Protein AF-A0A428B962-F1 (afdb_monomer_lite)

pLDDT: mean 77.39, std 10.23, range [59.5, 91.81]

Sequence (35 aa):
MKTFLVKQKFRLGGERFAIKDDRGEIAYQVEGSFF

Radius of gyration: 10.99 Å; chains: 1; bounding box: 26×13×31 Å

Organism: Streptococcus mitis (NCBI:txid28037)

Secondary structure (DSSP, 8-state):
----EE-----TT---EEEE-TTS-EEEEE-----

InterPro domains:
  IPR025659 Tubby-like, C-terminal [SSF54518] (2-35)

Foldseek 3Di:
DFDWDWDWDDDPFWTWTFIAGPVRHGPDIDTGGPD

Structure (mmCIF, N/CA/C/O backbone):
data_AF-A0A428B962-F1
#
_entry.id   AF-A0A428B962-F1
#
loop_
_atom_site.group_PDB
_atom_site.id
_atom_site.type_symbol
_atom_site.label_atom_id
_atom_site.label_alt_id
_atom_site.label_comp_id
_atom_site.label_asym_id
_atom_site.label_entity_id
_atom_site.label_seq_id
_atom_site.pdbx_PDB_ins_code
_atom_site.Cartn_x
_atom_site.Cartn_y
_atom_site.Cartn_z
_atom_site.occupancy
_atom_site.B_iso_or_equiv
_atom_site.auth_seq_id
_atom_site.auth_comp_id
_atom_site.auth_asym_id
_atom_site.auth_atom_id
_atom_site.pdbx_PDB_model_num
ATOM 1 N N . MET A 1 1 ? -6.347 2.105 17.442 1.00 77.12 1 MET A N 1
ATOM 2 C CA . MET A 1 1 ? -5.539 1.509 16.352 1.00 77.12 1 MET A CA 1
ATOM 3 C C . MET A 1 1 ? -6.498 1.066 15.255 1.00 77.12 1 MET A C 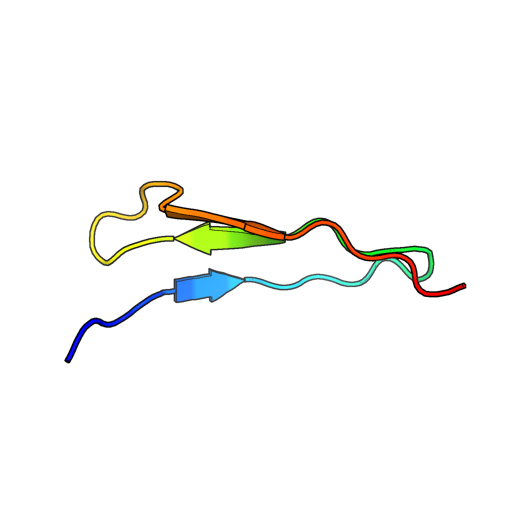1
ATOM 5 O O . MET A 1 1 ? -7.597 0.656 15.607 1.00 77.12 1 MET A O 1
ATOM 9 N N . LYS A 1 2 ? -6.156 1.219 13.970 1.00 80.44 2 LYS A N 1
ATOM 10 C CA . LYS A 1 2 ? -7.052 0.909 12.840 1.00 80.44 2 LYS A CA 1
ATOM 11 C C . LYS A 1 2 ? -6.361 -0.106 11.925 1.00 80.44 2 LYS A C 1
ATOM 13 O O . LYS A 1 2 ? -5.177 0.063 11.643 1.00 80.44 2 LYS A O 1
ATOM 18 N N . THR A 1 3 ? -7.077 -1.149 11.520 1.00 84.69 3 THR A N 1
ATOM 19 C CA . THR A 1 3 ? -6.543 -2.257 10.711 1.00 84.69 3 THR A CA 1
ATOM 20 C C . THR A 1 3 ? -6.964 -2.080 9.258 1.00 84.69 3 THR A C 1
ATOM 22 O O . THR A 1 3 ? -8.085 -1.655 8.993 1.00 84.69 3 THR A O 1
ATOM 25 N N . PHE A 1 4 ? -6.075 -2.415 8.325 1.00 86.25 4 PHE A N 1
ATOM 26 C CA . PHE A 1 4 ? -6.328 -2.329 6.889 1.00 86.25 4 PHE A CA 1
ATOM 27 C C . PHE A 1 4 ? -5.844 -3.593 6.183 1.00 86.25 4 PHE A C 1
ATOM 29 O O . PHE A 1 4 ? -4.837 -4.184 6.575 1.00 86.25 4 PHE A O 1
ATOM 36 N N . LEU A 1 5 ? -6.537 -3.978 5.113 1.00 82.19 5 LEU A N 1
ATOM 37 C CA . LEU A 1 5 ? -6.141 -5.070 4.236 1.00 82.19 5 LEU A CA 1
ATOM 38 C C . LEU A 1 5 ? -5.431 -4.495 3.002 1.00 82.19 5 LEU A C 1
ATOM 40 O O . LEU A 1 5 ? -6.045 -3.830 2.164 1.00 82.19 5 LEU A O 1
ATOM 44 N N . VAL A 1 6 ? -4.131 -4.763 2.874 1.00 81.19 6 VAL A N 1
ATOM 45 C CA . VAL A 1 6 ? -3.323 -4.346 1.718 1.00 81.19 6 VAL A CA 1
ATOM 46 C C . VAL A 1 6 ? -3.141 -5.535 0.780 1.00 81.19 6 VAL A C 1
ATOM 48 O O . VAL A 1 6 ? -2.680 -6.595 1.201 1.00 81.19 6 VAL A O 1
ATOM 51 N N . LYS A 1 7 ? -3.490 -5.371 -0.502 1.00 75.31 7 LYS A N 1
ATOM 52 C CA . LYS A 1 7 ? -3.306 -6.408 -1.530 1.00 75.31 7 LYS A CA 1
ATOM 53 C C . LYS A 1 7 ? -2.510 -5.864 -2.714 1.00 75.31 7 LYS A C 1
ATOM 55 O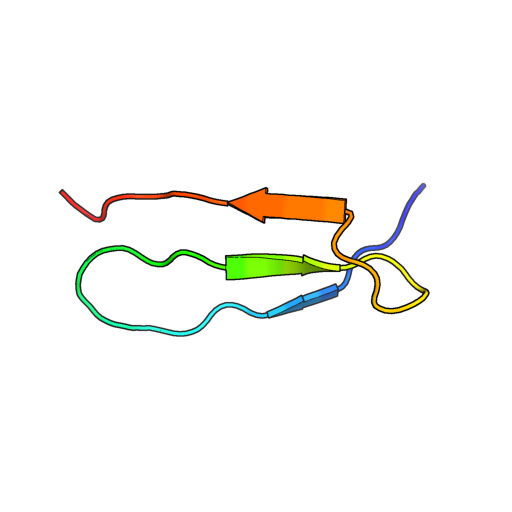 O . LYS A 1 7 ? -3.084 -5.390 -3.692 1.00 75.31 7 LYS A O 1
ATOM 60 N N . GLN A 1 8 ? -1.188 -5.949 -2.608 1.00 71.38 8 GLN A N 1
ATOM 61 C CA . GLN A 1 8 ? -0.249 -5.567 -3.663 1.00 71.38 8 GLN A CA 1
ATOM 62 C C . GLN A 1 8 ? -0.059 -6.700 -4.701 1.00 71.38 8 GLN A C 1
ATOM 64 O O . GLN A 1 8 ? -0.213 -7.879 -4.372 1.00 71.38 8 GLN A O 1
ATOM 69 N N . LYS A 1 9 ? 0.233 -6.341 -5.962 1.00 70.12 9 LYS A N 1
ATOM 70 C CA .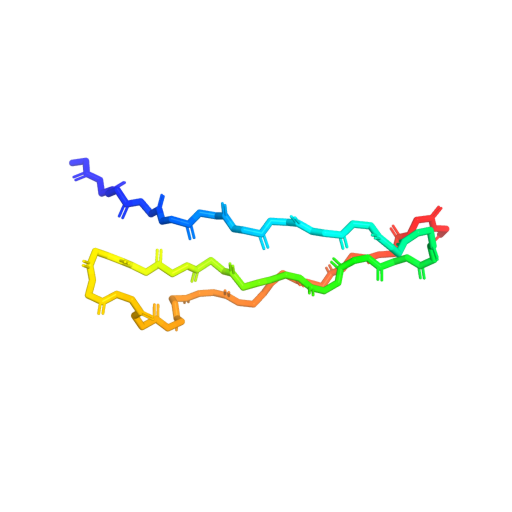 LYS A 1 9 ? 0.504 -7.253 -7.093 1.00 70.12 9 LYS A CA 1
ATOM 71 C C . LYS A 1 9 ? 1.448 -6.599 -8.124 1.00 70.12 9 LYS A C 1
ATOM 73 O O . LYS A 1 9 ? 1.021 -5.683 -8.820 1.00 70.12 9 LYS A O 1
ATOM 78 N N . PHE A 1 10 ? 2.620 -7.177 -8.363 1.00 63.34 10 PHE A N 1
ATOM 79 C CA . PHE A 1 10 ? 3.493 -6.895 -9.522 1.00 63.34 10 PHE A CA 1
ATOM 80 C C . PHE A 1 10 ? 2.953 -7.577 -10.792 1.00 63.34 10 PHE A C 1
ATOM 82 O O . PHE A 1 10 ? 2.417 -8.682 -10.709 1.00 63.34 10 PHE A O 1
ATOM 89 N N . ARG A 1 11 ? 3.063 -7.047 -12.020 1.00 64.75 11 ARG A N 1
ATOM 90 C CA . ARG A 1 11 ? 3.397 -5.698 -12.539 1.00 64.75 11 ARG A CA 1
ATOM 91 C C . ARG A 1 11 ? 4.714 -5.006 -12.127 1.00 64.75 11 ARG A C 1
ATOM 93 O O . ARG A 1 11 ? 4.695 -3.895 -11.608 1.00 64.75 11 ARG A O 1
ATOM 100 N N . LEU A 1 12 ? 5.842 -5.554 -12.593 1.00 61.06 12 LEU A N 1
ATOM 101 C CA . LEU A 1 12 ? 6.952 -4.722 -13.102 1.00 61.06 12 LEU A CA 1
ATOM 102 C C . LEU A 1 12 ? 6.375 -3.549 -13.934 1.00 61.06 12 LEU A C 1
ATOM 104 O O . LEU A 1 12 ? 5.671 -3.799 -14.914 1.00 61.06 12 LEU A O 1
ATOM 108 N N . GLY A 1 13 ? 6.635 -2.293 -13.545 1.00 63.72 13 GLY A N 1
ATOM 109 C CA . GLY A 1 13 ? 6.215 -1.098 -14.306 1.00 63.72 13 GLY A CA 1
ATOM 110 C C . GLY A 1 13 ? 5.361 -0.047 -13.578 1.00 63.72 13 GLY A C 1
ATOM 111 O O . GLY A 1 13 ? 4.847 0.854 -14.239 1.00 63.72 13 GLY A O 1
ATOM 112 N N . GLY A 1 14 ? 5.166 -0.151 -12.259 1.00 64.50 14 GLY A N 1
ATOM 113 C CA . GLY A 1 14 ? 4.466 0.848 -11.428 1.00 64.50 14 GLY A CA 1
ATOM 114 C C . GLY A 1 14 ? 3.139 0.308 -10.898 1.00 64.50 14 GLY A C 1
ATOM 115 O O . GLY A 1 14 ? 2.197 0.089 -11.663 1.00 64.50 14 GLY A O 1
ATOM 116 N N . GLU A 1 15 ? 3.062 0.017 -9.604 1.00 67.44 15 GLU A N 1
ATOM 117 C CA . GLU A 1 15 ? 1.941 -0.731 -9.031 1.00 67.44 15 GLU A CA 1
ATOM 118 C C . GLU A 1 15 ? 0.920 0.179 -8.360 1.00 67.44 15 GLU A C 1
ATOM 120 O O . GLU A 1 15 ? 1.125 0.686 -7.260 1.00 67.44 15 GLU A O 1
ATOM 125 N N . ARG A 1 16 ? -0.238 0.316 -9.007 1.00 73.25 16 ARG A N 1
ATOM 126 C CA . ARG A 1 16 ? -1.432 0.915 -8.412 1.00 73.25 16 ARG A CA 1
ATOM 127 C C . ARG A 1 16 ? -2.171 -0.154 -7.606 1.00 73.25 16 ARG A C 1
ATOM 129 O O . ARG A 1 16 ? -2.793 -1.039 -8.194 1.00 73.25 16 ARG A O 1
ATOM 136 N N . PHE A 1 17 ? -2.117 -0.083 -6.277 1.00 78.44 17 PHE A N 1
ATOM 137 C CA . PHE A 1 17 ? -2.860 -0.988 -5.392 1.00 78.44 17 PHE A CA 1
ATOM 138 C C . PHE A 1 17 ? -3.848 -0.233 -4.495 1.00 78.44 17 PHE A C 1
ATOM 140 O O . PHE A 1 17 ? -3.735 0.972 -4.264 1.00 78.44 17 PHE A O 1
ATOM 147 N N . ALA A 1 18 ? -4.876 -0.947 -4.04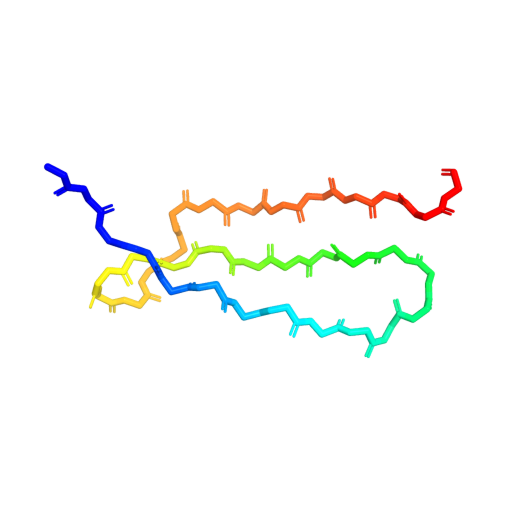0 1.00 84.44 18 ALA A N 1
ATOM 148 C CA . ALA A 1 18 ? -5.900 -0.418 -3.148 1.00 84.44 18 ALA A CA 1
ATOM 149 C C . ALA A 1 18 ? -5.648 -0.904 -1.718 1.00 84.44 18 ALA A C 1
ATOM 151 O O . ALA A 1 18 ? -5.367 -2.085 -1.494 1.00 84.44 18 ALA A O 1
ATOM 152 N N . ILE A 1 19 ? -5.789 0.008 -0.762 1.00 87.62 19 ILE A N 1
ATOM 153 C CA . ILE A 1 19 ? -5.829 -0.289 0.667 1.00 87.62 19 ILE A CA 1
ATOM 154 C C . ILE A 1 19 ? -7.301 -0.338 1.060 1.00 87.62 19 ILE A C 1
ATOM 156 O O . ILE A 1 19 ? -8.027 0.643 0.874 1.00 87.62 19 ILE A O 1
ATOM 160 N N . LYS A 1 20 ? -7.739 -1.486 1.578 1.00 91.81 20 LYS A N 1
ATOM 161 C CA . LYS A 1 20 ? -9.116 -1.699 2.021 1.00 91.81 20 LYS A CA 1
ATOM 162 C C . LYS A 1 20 ? -9.235 -1.610 3.539 1.00 91.81 20 LYS A C 1
ATOM 164 O O . LYS A 1 20 ? -8.285 -1.941 4.248 1.00 91.81 20 LYS A O 1
ATOM 169 N N . ASP A 1 21 ? -10.383 -1.165 4.031 1.00 89.94 21 ASP A N 1
ATOM 170 C CA . ASP A 1 21 ? -10.728 -1.245 5.453 1.00 89.94 21 ASP A CA 1
ATOM 171 C C . ASP A 1 21 ? -11.212 -2.655 5.856 1.00 89.94 21 ASP A C 1
ATOM 173 O O . ASP A 1 21 ? -11.176 -3.602 5.063 1.00 89.94 21 ASP A O 1
ATOM 177 N N . ASP A 1 22 ? -11.652 -2.801 7.107 1.00 89.31 22 ASP A N 1
ATOM 178 C CA . ASP A 1 22 ? -12.204 -4.034 7.681 1.00 89.31 22 ASP A CA 1
ATOM 179 C C . ASP A 1 22 ? -13.504 -4.513 7.011 1.00 89.31 22 ASP A C 1
ATOM 181 O O . ASP A 1 22 ? -13.856 -5.688 7.122 1.00 89.31 22 ASP A O 1
ATOM 185 N N . ARG A 1 23 ? -14.192 -3.634 6.274 1.00 90.38 23 ARG A N 1
ATOM 186 C CA . ARG A 1 23 ? -15.423 -3.929 5.525 1.00 90.38 23 ARG A CA 1
ATOM 187 C C . ARG A 1 23 ? -15.134 -4.304 4.074 1.00 90.38 23 ARG A C 1
ATOM 189 O O . ARG A 1 23 ? -16.027 -4.746 3.357 1.00 90.38 23 ARG A O 1
ATOM 196 N N . GLY A 1 24 ? -13.878 -4.168 3.648 1.00 86.81 24 GLY A N 1
ATOM 197 C CA . GLY A 1 24 ? -13.447 -4.389 2.277 1.00 86.81 24 GLY A CA 1
ATOM 198 C C . GLY A 1 24 ? -13.628 -3.166 1.377 1.00 86.81 24 GLY A C 1
ATOM 199 O O . GLY A 1 24 ? -13.364 -3.282 0.178 1.00 86.81 24 GLY A O 1
ATOM 200 N N . GLU A 1 25 ? -14.017 -2.009 1.908 1.00 90.31 25 GLU A N 1
ATOM 201 C CA . GLU A 1 25 ? -14.166 -0.771 1.140 1.00 90.31 25 GLU A CA 1
ATOM 202 C C . GLU A 1 25 ? -12.810 -0.120 0.877 1.00 90.31 25 GLU A C 1
ATOM 204 O O . GLU A 1 25 ? -11.875 -0.271 1.663 1.00 90.31 25 GLU A O 1
ATOM 209 N N . ILE A 1 26 ? -12.660 0.581 -0.251 1.00 87.19 26 ILE A N 1
ATOM 210 C CA . ILE A 1 26 ? -11.388 1.236 -0.594 1.00 87.19 26 ILE A CA 1
ATOM 211 C C . ILE A 1 26 ? -11.225 2.485 0.275 1.00 87.19 26 ILE A C 1
ATOM 213 O O . ILE A 1 26 ? -11.835 3.517 0.014 1.00 87.19 26 ILE A O 1
ATOM 217 N N . ALA A 1 27 ? -10.357 2.394 1.281 1.00 89.88 27 ALA A N 1
ATOM 218 C CA . ALA A 1 27 ? -9.991 3.524 2.124 1.00 89.88 27 ALA A CA 1
ATOM 219 C C . ALA A 1 27 ? -8.981 4.446 1.421 1.00 89.88 27 ALA A C 1
ATOM 221 O O . ALA A 1 27 ? -9.078 5.665 1.542 1.00 89.88 27 ALA A O 1
ATOM 222 N N . TYR A 1 28 ? -8.026 3.869 0.677 1.00 86.56 28 TYR A N 1
ATOM 223 C CA . TYR A 1 28 ? -6.997 4.620 -0.051 1.00 86.56 28 TYR A CA 1
ATOM 224 C C . TYR A 1 28 ? -6.593 3.929 -1.361 1.00 86.56 28 TYR A C 1
ATOM 226 O O . TYR A 1 28 ? -6.522 2.700 -1.447 1.00 86.56 28 TYR A O 1
ATOM 234 N N . GLN A 1 29 ? -6.259 4.734 -2.368 1.00 82.50 29 GLN A N 1
ATOM 235 C CA . GLN A 1 29 ? -5.606 4.312 -3.607 1.00 82.50 29 GLN A CA 1
ATOM 236 C C . GLN A 1 29 ? -4.141 4.755 -3.541 1.00 82.50 29 GLN A C 1
ATOM 238 O O . GLN A 1 29 ? -3.874 5.943 -3.382 1.00 82.50 29 GLN A O 1
ATOM 243 N N . VAL A 1 30 ? -3.202 3.818 -3.672 1.00 76.69 30 VAL A N 1
ATOM 244 C CA . VAL A 1 30 ? -1.777 4.140 -3.806 1.00 76.69 30 VAL A CA 1
ATOM 245 C C . 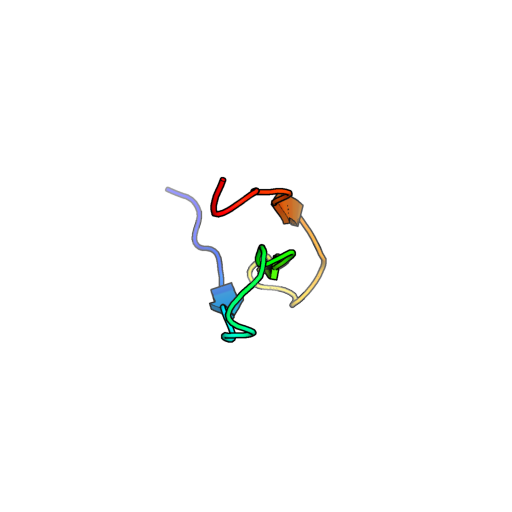VAL A 1 30 ? -1.434 4.204 -5.289 1.00 76.69 30 VAL A C 1
ATOM 247 O O . VAL A 1 30 ? -1.753 3.283 -6.044 1.00 76.69 30 VAL A O 1
ATOM 250 N N . GLU A 1 31 ? -0.781 5.287 -5.699 1.00 76.94 31 GLU A N 1
ATOM 251 C CA . GLU A 1 31 ? -0.168 5.443 -7.016 1.00 76.94 31 GLU A CA 1
ATOM 252 C C . GLU A 1 31 ? 1.346 5.549 -6.822 1.00 76.94 31 GLU A C 1
ATOM 254 O O . GLU A 1 31 ? 1.816 6.339 -6.005 1.00 76.94 31 GLU A O 1
ATOM 259 N N . GLY A 1 32 ? 2.108 4.721 -7.536 1.00 67.19 32 GLY A N 1
ATOM 260 C CA . GLY A 1 32 ? 3.562 4.665 -7.422 1.00 67.19 32 GLY A CA 1
ATOM 261 C C . GLY A 1 32 ? 4.207 4.255 -8.741 1.00 67.19 32 GLY A C 1
ATOM 262 O O . GLY A 1 32 ? 3.765 3.305 -9.392 1.00 67.19 32 GLY A O 1
ATOM 263 N N . SER A 1 33 ? 5.257 4.979 -9.124 1.00 66.19 33 SER A N 1
ATOM 264 C CA . SER A 1 33 ? 6.143 4.620 -10.232 1.00 66.19 33 SER A CA 1
ATOM 265 C C . SER A 1 33 ? 7.341 3.828 -9.701 1.00 66.19 33 SER A C 1
ATOM 267 O O . SER A 1 33 ? 7.795 4.068 -8.585 1.00 66.19 33 SER A O 1
ATOM 269 N N . PHE A 1 34 ? 7.861 2.898 -10.505 1.00 60.12 34 PHE A N 1
ATOM 270 C CA . PHE A 1 34 ? 9.150 2.231 -10.248 1.00 60.12 34 PHE A CA 1
ATOM 271 C C . PHE A 1 34 ? 10.322 2.908 -10.994 1.00 60.12 34 PHE A C 1
ATOM 273 O O . PHE A 1 34 ? 11.409 2.339 -11.066 1.00 60.12 34 PHE A O 1
ATOM 280 N N . PHE A 1 35 ? 10.083 4.108 -11.538 1.00 59.50 35 PHE A N 1
ATOM 281 C CA . PHE A 1 35 ? 11.023 4.979 -12.251 1.00 59.50 35 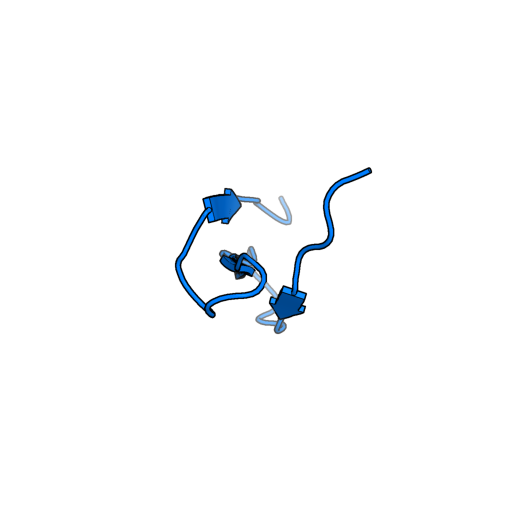PHE A CA 1
ATOM 282 C C . PHE A 1 35 ? 10.735 6.447 -11.918 1.00 59.50 35 PHE A C 1
ATOM 284 O O . PHE A 1 35 ? 9.526 6.773 -11.833 1.00 59.50 35 PHE A O 1
#